Protein AF-G5C4V1-F1 (afdb_monomer)

Radius of gyration: 17.63 Å; Cα contacts (8 Å, |Δi|>4): 207; chains: 1; bounding box: 44×26×50 Å

Secondary structure (DSSP, 8-state):
---PPPPTT-TTSS-------TT-EEEEEEE-SSS-EEE---GGGTT--EEEEEEEE-STTGGG-S-EEETTEE---SBTTBPPP---EEEPTTPPEEE-TTEEEEEEETT---GGGT--

Nearest PDB structures (foldseek):
  5e98-assembly1_A  TM=9.964E-01  e=5.228E-11  Homo sapiens
  5l9z-assembly1_A  TM=9.884E-01  e=4.691E-11  Homo sapiens
  8cqi-assembly1_A  TM=9.959E-01  e=1.815E-10  Homo sapiens
  6zdm-assembly1_AAA  TM=9.942E-01  e=2.379E-10  Homo sapiens
  8e07-assembly1_A  TM=8.457E-01  e=5.825E-11  Homo sapiens

Organism: Heterocephalus glaber (NCBI:txid10181)

Solvent-accessible surface area (backbone atoms only — not comparable to full-atom values): 7441 Å² total; per-residue (Å²): 138,86,83,80,83,89,70,100,79,72,94,79,84,75,73,85,73,79,85,70,50,72,7,37,48,76,44,80,49,75,34,84,43,93,53,69,46,78,47,72,58,60,79,85,49,27,74,33,45,29,35,34,42,37,42,42,56,35,73,90,61,36,92,75,33,95,41,43,15,47,70,85,40,77,68,56,64,76,49,100,87,38,80,55,81,87,71,64,47,79,41,67,51,62,56,62,46,74,43,54,45,66,29,41,32,40,39,35,36,46,78,56,60,37,72,86,51,57,74,129

Mean predicted aligned error: 8.16 Å

pLDDT: mean 86.19, std 20.01, range [24.67, 98.5]

Foldseek 3Di:
DDDDDDDPPPPPPDDDDPPFDQQKDKDKDFAQAQAKDWAQDDDLLQFFKKWKFKKFADDDVGPVHPWIATPPHTFDAPDPPGGDDRHTDIDGHNGIDIGGHGIIIMIIGGPSNHVVRHDD

Sequence (120 aa):
MLKLPISDRDEWLWGQSHNYVRGSITLFIINLHRSRKKIKLAGTLRNKLVHQYLLQPYGQEGLKSKSVQLNGQPLVMVDDGTLPELKPRPLRAGRTLVIPPVTMGFYVVKNVNALACRYR

Structure (mmCIF, N/CA/C/O backbone):
data_AF-G5C4V1-F1
#
_entry.id   AF-G5C4V1-F1
#
loop_
_atom_site.group_PDB
_atom_site.id
_atom_site.type_symbol
_atom_site.label_atom_id
_atom_site.label_alt_id
_atom_site.label_comp_id
_atom_site.label_asym_id
_atom_site.label_entity_id
_atom_site.label_seq_id
_atom_site.pdbx_PDB_ins_code
_atom_site.Cartn_x
_atom_site.Cartn_y
_atom_site.Cartn_z
_atom_site.occupancy
_atom_site.B_iso_or_equiv
_atom_site.auth_seq_id
_atom_site.auth_comp_id
_atom_site.auth_asym_id
_atom_site.auth_atom_id
_atom_site.pdbx_PDB_model_num
ATOM 1 N N . MET A 1 1 ? -11.962 7.227 -37.871 1.00 34.53 1 MET A N 1
ATOM 2 C CA . MET A 1 1 ? -12.659 6.950 -36.597 1.00 34.53 1 MET A CA 1
ATOM 3 C C . MET A 1 1 ? -13.211 5.532 -36.682 1.00 34.53 1 MET A C 1
ATOM 5 O O . MET A 1 1 ? -14.337 5.350 -37.120 1.00 34.53 1 MET A O 1
ATOM 9 N N . LEU A 1 2 ? -12.380 4.518 -36.414 1.00 24.67 2 LEU A N 1
ATOM 10 C CA . LEU A 1 2 ? -12.823 3.123 -36.479 1.00 24.67 2 LEU A CA 1
ATOM 11 C C . LEU A 1 2 ? -13.362 2.701 -35.115 1.00 24.67 2 LEU A C 1
ATOM 13 O O . LEU A 1 2 ? -12.665 2.769 -34.107 1.00 24.67 2 LEU A O 1
ATOM 17 N N . LYS A 1 3 ? -14.624 2.283 -35.119 1.00 35.38 3 LYS A N 1
ATOM 18 C CA . LYS A 1 3 ? -15.324 1.650 -34.008 1.00 35.38 3 LYS A CA 1
ATOM 19 C C . LYS A 1 3 ? -15.107 0.145 -34.183 1.00 35.38 3 LYS A C 1
ATOM 21 O O . LYS A 1 3 ? -15.591 -0.412 -35.164 1.00 35.38 3 LYS A O 1
ATOM 26 N N . LEU A 1 4 ? -14.324 -0.483 -33.308 1.00 30.73 4 LEU A N 1
ATOM 27 C CA . LEU A 1 4 ? -14.136 -1.937 -33.328 1.00 30.73 4 LEU A CA 1
ATOM 28 C C . LEU A 1 4 ? -15.274 -2.619 -32.544 1.00 30.73 4 LEU A C 1
ATOM 30 O O . LEU A 1 4 ? -15.670 -2.097 -31.497 1.00 30.73 4 LEU A O 1
ATOM 34 N N . PRO A 1 5 ? -15.833 -3.735 -33.048 1.00 36.03 5 PRO A N 1
ATOM 35 C CA . PRO A 1 5 ? -16.936 -4.443 -32.413 1.00 36.03 5 PRO A CA 1
ATOM 36 C C . PRO A 1 5 ? -16.426 -5.286 -31.240 1.00 36.03 5 PRO A C 1
ATOM 38 O O . PRO A 1 5 ? -15.373 -5.913 -31.318 1.00 36.03 5 PRO A O 1
ATOM 41 N N . ILE A 1 6 ? -17.191 -5.301 -30.151 1.00 43.47 6 ILE A N 1
ATOM 42 C CA . ILE A 1 6 ? -16.937 -6.143 -28.980 1.00 43.47 6 ILE A CA 1
ATOM 43 C C . ILE A 1 6 ? -17.460 -7.548 -29.311 1.00 43.47 6 ILE A C 1
ATOM 45 O O . ILE A 1 6 ? -18.650 -7.714 -29.571 1.00 43.47 6 ILE A O 1
ATOM 49 N N . SER A 1 7 ? -16.563 -8.534 -29.350 1.00 36.28 7 SER A N 1
ATOM 50 C CA . SER A 1 7 ? -16.880 -9.961 -29.464 1.00 36.28 7 SER A CA 1
ATOM 51 C C . SER A 1 7 ? -16.691 -10.606 -28.089 1.00 36.28 7 SER A C 1
ATOM 53 O O . SER A 1 7 ? -15.576 -10.633 -27.575 1.00 36.28 7 SER A O 1
ATOM 55 N N . ASP A 1 8 ? -17.776 -11.120 -27.507 1.00 48.72 8 ASP A N 1
ATOM 56 C CA . ASP A 1 8 ? -17.882 -11.723 -26.161 1.00 48.72 8 ASP A CA 1
ATOM 57 C C . ASP A 1 8 ? -17.141 -13.076 -25.999 1.00 48.72 8 ASP A C 1
ATOM 59 O O . ASP A 1 8 ? -17.679 -14.030 -25.438 1.00 48.72 8 ASP A O 1
ATOM 63 N N . ARG A 1 9 ? -15.913 -13.227 -26.515 1.00 42.06 9 ARG A N 1
ATOM 64 C CA . ARG A 1 9 ? -15.174 -14.508 -26.447 1.00 42.06 9 ARG A CA 1
ATOM 65 C C . ARG A 1 9 ? -13.690 -14.439 -26.069 1.00 42.06 9 ARG A C 1
ATOM 67 O O . ARG A 1 9 ? -13.016 -15.453 -26.191 1.00 42.06 9 ARG A O 1
ATOM 74 N N . ASP A 1 10 ? -13.220 -13.326 -25.502 1.00 41.06 10 ASP A N 1
ATOM 75 C CA . ASP A 1 10 ? -11.825 -13.163 -25.041 1.00 41.06 10 ASP A CA 1
ATOM 76 C C . ASP A 1 10 ? -11.708 -12.826 -23.539 1.00 41.06 10 ASP A C 1
ATOM 78 O O . ASP A 1 10 ? -10.901 -11.999 -23.114 1.00 41.06 10 ASP A O 1
ATOM 82 N N . GLU A 1 11 ? -12.502 -13.485 -22.693 1.00 43.53 11 GLU A N 1
ATOM 83 C CA . GLU A 1 11 ? -12.492 -13.287 -21.233 1.00 43.53 11 GLU A CA 1
ATOM 84 C C . GLU A 1 11 ? -11.348 -14.033 -20.500 1.00 43.53 11 GLU A C 1
ATOM 86 O O . GLU A 1 11 ? -11.472 -14.340 -19.317 1.00 43.53 11 GLU A O 1
ATOM 91 N N . TRP A 1 12 ? -10.222 -14.345 -21.165 1.00 41.53 12 TRP A N 1
ATOM 92 C CA . TRP A 1 12 ? -9.196 -15.234 -20.585 1.00 41.53 12 TRP A CA 1
ATOM 93 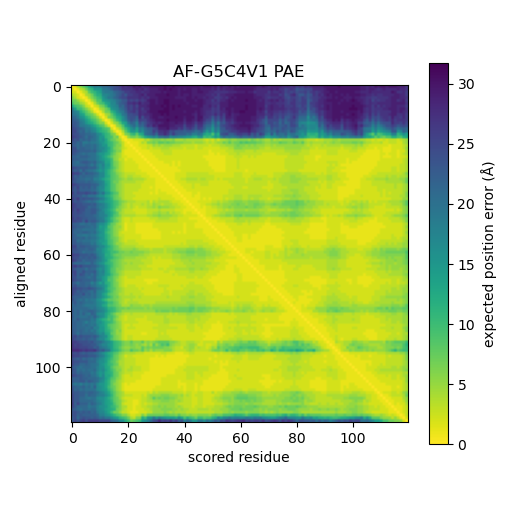C C . TRP A 1 12 ? -7.748 -14.743 -20.485 1.00 41.53 12 TRP A C 1
ATOM 95 O O . TRP A 1 12 ? -6.948 -15.528 -19.993 1.00 41.53 12 TRP A O 1
ATOM 105 N N . LEU A 1 13 ? -7.359 -13.503 -20.828 1.00 35.19 13 LEU A N 1
ATOM 106 C CA . LEU A 1 13 ? -5.943 -13.082 -20.651 1.00 35.19 13 LEU A CA 1
ATOM 107 C C . LEU A 1 13 ? -5.679 -11.609 -20.270 1.00 35.19 13 LEU A C 1
ATOM 109 O O . LEU A 1 13 ? -4.548 -11.145 -20.391 1.00 35.19 13 LEU A O 1
ATOM 113 N N . TRP A 1 14 ? -6.652 -10.877 -19.721 1.00 38.53 14 TRP A N 1
ATOM 114 C CA . TRP A 1 14 ? -6.379 -9.575 -19.090 1.00 38.53 14 TRP A CA 1
ATOM 115 C C . TRP A 1 14 ? -6.642 -9.674 -17.588 1.00 38.53 14 TRP A C 1
ATOM 117 O O . TRP A 1 14 ? -7.724 -10.078 -17.173 1.00 38.53 14 TRP A O 1
ATOM 127 N N . GLY A 1 15 ? -5.595 -9.391 -16.804 1.00 42.34 15 GLY A N 1
ATOM 128 C CA . GLY A 1 15 ? -5.419 -9.748 -15.393 1.00 42.34 15 GLY A CA 1
ATOM 129 C C . GLY A 1 15 ? -6.675 -9.666 -14.533 1.00 42.34 15 GLY A C 1
ATOM 130 O O . GLY A 1 15 ? -7.459 -8.730 -14.667 1.00 42.34 15 GLY A O 1
ATOM 131 N N . GLN A 1 16 ? -6.829 -10.646 -13.632 1.00 46.09 16 GLN A N 1
ATOM 132 C CA . GLN A 1 16 ? -7.919 -10.727 -12.661 1.00 46.09 16 GLN A CA 1
ATOM 133 C C . GLN A 1 16 ? -8.197 -9.346 -12.072 1.00 46.09 16 GLN A C 1
ATOM 135 O O . GLN A 1 16 ? -7.498 -8.878 -11.169 1.00 46.09 16 GLN A O 1
ATOM 140 N N . SER A 1 17 ? -9.234 -8.680 -12.579 1.00 51.06 17 SER A N 1
ATOM 141 C CA . SER A 1 17 ? -9.669 -7.424 -12.012 1.00 51.06 17 SER A CA 1
ATOM 142 C C . SER A 1 17 ? -10.058 -7.749 -10.577 1.00 51.06 17 SER A C 1
ATOM 144 O O . SER A 1 17 ? -10.937 -8.569 -10.289 1.00 51.06 17 SER A O 1
ATOM 146 N N . HIS A 1 18 ? -9.327 -7.190 -9.614 1.00 61.75 18 HIS A N 1
ATOM 147 C CA . HIS A 1 18 ? -9.775 -7.273 -8.240 1.00 61.75 18 HIS A CA 1
ATOM 148 C C . HIS A 1 18 ? -11.086 -6.508 -8.191 1.00 61.75 18 HIS A C 1
ATOM 150 O O . HIS A 1 18 ? -11.079 -5.284 -8.148 1.00 61.75 18 HIS A O 1
ATOM 156 N N . ASN A 1 19 ? -12.197 -7.244 -8.247 1.00 72.69 19 ASN A N 1
ATOM 157 C CA . ASN A 1 19 ? -13.540 -6.691 -8.282 1.00 72.69 19 ASN A CA 1
ATOM 158 C C . ASN A 1 19 ? -13.774 -5.884 -7.000 1.00 72.69 19 ASN A C 1
ATOM 160 O O . ASN A 1 19 ? -14.137 -6.411 -5.941 1.00 72.69 19 ASN A O 1
ATOM 164 N N . TYR A 1 20 ? -13.466 -4.593 -7.077 1.00 88.69 20 TYR A N 1
ATOM 165 C CA . TYR A 1 20 ? -13.781 -3.604 -6.070 1.00 88.69 20 TYR A CA 1
ATOM 166 C C . TYR A 1 20 ? -15.176 -3.108 -6.386 1.00 88.69 20 TYR A C 1
ATOM 168 O O . TYR A 1 20 ? -15.395 -2.344 -7.322 1.00 88.69 20 TYR A O 1
ATOM 176 N N . VAL A 1 21 ? -16.137 -3.584 -5.606 1.00 89.19 21 VAL A N 1
ATOM 177 C CA . VAL A 1 21 ? -17.527 -3.168 -5.760 1.00 89.19 21 VAL A CA 1
ATOM 178 C C . VAL A 1 21 ? -17.665 -1.670 -5.490 1.00 89.19 21 VAL A C 1
ATOM 180 O O . VAL A 1 21 ? -16.916 -1.100 -4.681 1.00 89.19 21 VAL A O 1
ATOM 183 N N . ARG A 1 22 ? -18.660 -1.045 -6.129 1.00 90.19 22 ARG A N 1
ATOM 184 C CA . ARG A 1 22 ? -19.075 0.333 -5.834 1.00 90.19 22 ARG A CA 1
ATOM 185 C C . ARG A 1 22 ? -19.237 0.527 -4.325 1.00 90.19 22 ARG A C 1
ATOM 187 O O . ARG A 1 22 ? -19.743 -0.344 -3.619 1.00 90.19 22 ARG A O 1
ATOM 194 N N . GLY A 1 23 ? -18.778 1.664 -3.815 1.00 91.50 23 GLY A N 1
ATOM 195 C CA . GLY A 1 23 ? -18.726 1.912 -2.376 1.00 91.50 23 GLY A CA 1
ATOM 196 C C . GLY A 1 23 ? -17.452 1.428 -1.671 1.00 91.50 23 GLY A C 1
ATOM 197 O O . GLY A 1 23 ? -17.364 1.600 -0.456 1.00 91.50 23 GLY A O 1
ATOM 198 N N . SER A 1 24 ? -16.487 0.816 -2.370 1.00 93.69 24 SER A N 1
ATOM 199 C CA . SER A 1 24 ? -15.138 0.571 -1.825 1.00 93.69 24 SER A CA 1
ATOM 200 C C . SER A 1 24 ? -14.351 1.883 -1.721 1.00 93.69 24 SER A C 1
ATOM 202 O O . SER A 1 24 ? -14.586 2.811 -2.491 1.00 93.69 24 SER A O 1
ATOM 204 N N . ILE A 1 25 ? -13.416 1.962 -0.770 1.00 94.38 25 ILE A N 1
ATOM 205 C CA . ILE A 1 25 ? -12.596 3.160 -0.528 1.00 94.38 25 ILE A CA 1
ATOM 206 C C . ILE A 1 25 ? -11.123 2.806 -0.709 1.00 94.38 25 ILE A C 1
ATOM 208 O O . ILE A 1 25 ? -10.673 1.772 -0.217 1.00 94.38 25 ILE A O 1
ATOM 212 N N . THR A 1 26 ? -10.366 3.699 -1.341 1.00 96.12 26 THR A N 1
ATOM 213 C CA . THR A 1 26 ? -8.906 3.606 -1.442 1.00 96.12 26 THR A CA 1
ATOM 214 C C . THR A 1 26 ? -8.263 4.690 -0.592 1.00 96.12 26 THR A C 1
ATOM 216 O O . THR A 1 26 ? -8.553 5.870 -0.761 1.00 96.12 26 THR A O 1
ATOM 219 N N . LEU A 1 27 ? -7.371 4.291 0.310 1.00 96.81 27 LEU A N 1
ATOM 220 C CA . LEU A 1 27 ? -6.535 5.204 1.083 1.00 96.81 27 LEU A CA 1
ATOM 221 C C . LEU A 1 27 ? -5.147 5.258 0.447 1.00 96.81 27 LEU A C 1
ATOM 223 O O . LEU A 1 27 ? -4.530 4.210 0.265 1.00 96.81 27 LEU A O 1
ATOM 227 N N . PHE A 1 28 ? -4.645 6.456 0.158 1.00 98.19 28 PHE A N 1
ATOM 228 C CA . PHE A 1 28 ? -3.241 6.682 -0.182 1.00 98.19 28 PHE A CA 1
ATOM 229 C C . PHE A 1 28 ? -2.524 7.237 1.047 1.00 98.19 28 PHE A C 1
ATOM 231 O O . PHE A 1 28 ? -2.953 8.236 1.623 1.00 98.19 28 PHE A O 1
ATOM 238 N N . ILE A 1 29 ? -1.473 6.552 1.494 1.00 98.25 29 ILE A N 1
ATOM 239 C CA . ILE A 1 29 ? -0.787 6.868 2.748 1.00 98.25 29 ILE A CA 1
ATOM 240 C C . ILE A 1 29 ? 0.707 6.992 2.481 1.00 98.25 29 ILE A C 1
ATOM 242 O O . ILE A 1 29 ? 1.308 6.097 1.890 1.00 98.25 29 ILE A O 1
ATOM 246 N N . ILE A 1 30 ? 1.307 8.065 2.997 1.00 98.06 30 ILE A N 1
ATOM 247 C CA . ILE A 1 30 ? 2.753 8.287 3.017 1.00 98.06 30 ILE A CA 1
ATOM 248 C C . ILE A 1 30 ? 3.204 8.349 4.478 1.00 98.06 30 ILE A C 1
ATOM 250 O O . ILE A 1 30 ? 2.657 9.112 5.273 1.00 98.06 30 ILE A O 1
ATOM 254 N N . ASN A 1 31 ? 4.215 7.561 4.841 1.00 98.31 31 ASN A N 1
ATOM 255 C CA . ASN A 1 31 ? 4.899 7.691 6.123 1.00 98.31 31 ASN A CA 1
ATOM 256 C C . ASN A 1 31 ? 6.289 8.281 5.900 1.00 98.31 31 ASN A C 1
ATOM 258 O O . ASN A 1 31 ? 7.196 7.556 5.516 1.00 98.31 31 ASN A O 1
ATOM 262 N N . LEU A 1 32 ? 6.469 9.567 6.199 1.00 97.81 32 LEU A N 1
ATOM 263 C CA . LEU A 1 32 ? 7.770 10.247 6.115 1.00 97.81 32 LEU A CA 1
ATOM 264 C C . LEU A 1 32 ? 8.649 10.042 7.363 1.00 97.81 32 LEU A C 1
ATOM 266 O O . LEU A 1 32 ? 9.794 10.483 7.406 1.00 97.81 32 LEU A O 1
ATOM 270 N N . HIS A 1 33 ? 8.133 9.376 8.398 1.00 98.19 33 HIS A N 1
ATOM 271 C CA . HIS A 1 33 ? 8.867 9.163 9.638 1.00 98.19 33 HIS A CA 1
ATOM 272 C C . HIS A 1 33 ? 9.906 8.043 9.497 1.00 98.19 33 HIS A C 1
ATOM 274 O O . HIS A 1 33 ? 9.690 7.055 8.795 1.00 98.19 33 HIS A O 1
ATOM 280 N N . ARG A 1 34 ? 10.986 8.122 10.284 1.00 96.75 34 ARG A N 1
ATOM 281 C CA . ARG A 1 34 ? 12.017 7.067 10.391 1.00 96.75 34 ARG A CA 1
ATOM 282 C C . ARG A 1 34 ? 11.578 5.840 11.202 1.00 96.75 34 ARG A C 1
ATOM 284 O O . ARG A 1 34 ? 12.355 4.917 11.406 1.00 96.75 34 ARG A O 1
ATOM 291 N N . SER A 1 35 ? 10.326 5.800 11.655 1.00 98.06 35 SER A N 1
ATOM 292 C CA . SER A 1 35 ? 9.766 4.674 12.408 1.00 98.06 35 SER A CA 1
ATOM 293 C C . SER A 1 35 ? 8.430 4.231 11.824 1.00 98.06 35 SER A C 1
ATOM 295 O O . SER A 1 35 ? 7.766 4.979 11.102 1.00 98.06 35 SER A O 1
ATOM 297 N N . ARG A 1 36 ? 8.045 2.988 12.127 1.00 98.06 36 ARG A N 1
ATOM 298 C CA . ARG A 1 36 ? 6.774 2.411 11.679 1.00 98.06 36 ARG A CA 1
ATOM 299 C C . ARG A 1 36 ? 5.609 3.171 12.313 1.00 98.06 36 ARG A C 1
ATOM 301 O O . ARG A 1 36 ? 5.634 3.444 13.513 1.00 98.06 36 ARG A O 1
ATOM 308 N N . LYS A 1 37 ? 4.564 3.448 11.534 1.00 98.06 37 LYS A N 1
ATOM 309 C CA . LYS A 1 37 ? 3.308 4.023 12.036 1.00 98.06 37 LYS A CA 1
ATOM 310 C C . LYS A 1 37 ? 2.196 2.985 11.996 1.00 98.06 37 LYS A C 1
ATOM 312 O O . LYS A 1 37 ? 2.155 2.124 11.120 1.00 98.06 37 LYS A O 1
ATOM 317 N N . LYS A 1 38 ? 1.325 3.039 13.001 1.00 97.25 38 LYS A N 1
ATOM 318 C CA . LYS A 1 38 ? 0.212 2.110 13.197 1.00 97.25 38 LYS A CA 1
ATOM 319 C C . LYS A 1 38 ? -1.090 2.878 13.023 1.00 97.25 38 LYS A C 1
ATOM 321 O O . LYS A 1 38 ? -1.334 3.814 13.775 1.00 97.25 38 LYS A O 1
ATOM 326 N N . ILE A 1 39 ? -1.912 2.473 12.062 1.00 95.94 39 ILE A N 1
ATOM 327 C CA . ILE A 1 39 ? -3.206 3.099 11.780 1.00 95.94 39 ILE A CA 1
ATOM 328 C C . ILE A 1 39 ? -4.298 2.069 12.043 1.00 95.94 39 ILE A C 1
ATOM 330 O O . ILE A 1 39 ? -4.323 0.995 11.439 1.00 95.94 39 ILE A O 1
ATOM 334 N N . LYS A 1 40 ? -5.196 2.379 12.977 1.00 94.94 40 LYS A N 1
ATOM 335 C CA . LYS A 1 40 ? -6.390 1.572 13.233 1.00 94.94 40 LYS A CA 1
ATOM 336 C C . LYS A 1 40 ? -7.532 2.124 12.392 1.00 94.94 40 LYS A C 1
ATOM 338 O O . LYS A 1 40 ? -7.850 3.304 12.494 1.00 94.94 40 LYS A O 1
ATOM 343 N N . LEU A 1 41 ? -8.150 1.267 11.585 1.00 94.44 41 LEU A N 1
ATOM 344 C CA . LEU A 1 41 ? -9.391 1.616 10.903 1.00 94.44 41 LEU A CA 1
ATOM 345 C C . LEU A 1 41 ? -10.534 1.674 11.925 1.00 94.44 41 LEU A C 1
ATOM 347 O O . LEU A 1 41 ? -10.634 0.809 12.799 1.00 94.44 41 LEU A O 1
ATOM 351 N N . ALA A 1 42 ? -11.374 2.701 11.818 1.00 92.38 42 ALA A N 1
ATOM 352 C CA . ALA A 1 42 ? -12.448 2.990 12.764 1.00 92.38 42 ALA A CA 1
ATOM 353 C C . ALA A 1 42 ? -13.834 2.885 12.111 1.00 92.38 42 ALA A C 1
ATOM 355 O O . ALA A 1 42 ? -13.962 2.786 10.888 1.00 92.38 42 ALA A O 1
ATOM 356 N N . GLY A 1 43 ? -14.876 2.888 12.948 1.00 91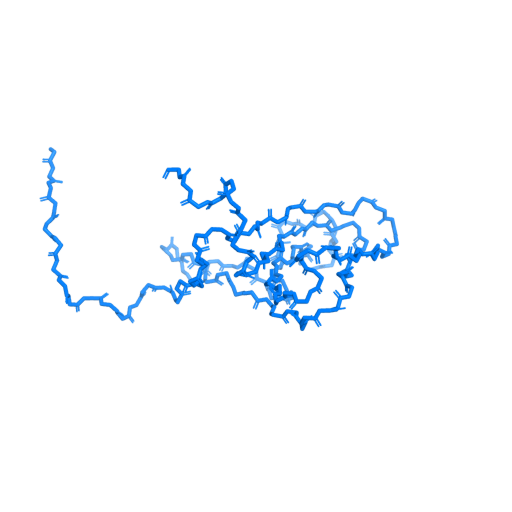.75 43 GLY A N 1
ATOM 357 C CA . GLY A 1 43 ? -16.270 2.839 12.509 1.00 91.75 43 GLY A CA 1
ATOM 358 C C . GLY A 1 43 ? -16.558 1.650 11.590 1.00 91.75 43 GLY A C 1
ATOM 359 O O . GLY A 1 43 ? -16.130 0.522 11.848 1.00 91.75 43 GLY A O 1
ATOM 360 N N . THR A 1 44 ? -17.242 1.922 10.481 1.00 90.06 44 THR A N 1
ATOM 361 C CA . THR A 1 44 ? -17.649 0.923 9.479 1.00 90.06 44 THR A CA 1
ATOM 362 C C . THR A 1 44 ? -16.475 0.255 8.750 1.00 90.06 44 THR A C 1
ATOM 364 O O . THR A 1 44 ? -16.663 -0.788 8.121 1.00 90.06 44 THR A O 1
ATOM 367 N N . LEU A 1 45 ? -15.256 0.804 8.860 1.00 92.38 45 LEU A N 1
ATOM 368 C CA . LEU A 1 45 ? -14.043 0.268 8.233 1.00 92.38 45 LEU A CA 1
ATOM 369 C C . LEU A 1 45 ? -13.334 -0.790 9.091 1.00 92.38 45 LEU A C 1
ATOM 371 O O . LEU A 1 45 ? -12.562 -1.585 8.558 1.00 92.38 45 LEU A O 1
ATOM 375 N N . ARG A 1 46 ? -13.573 -0.812 10.412 1.00 91.88 46 ARG A N 1
ATOM 376 C CA . ARG A 1 46 ? -12.768 -1.572 11.392 1.00 91.88 46 ARG A CA 1
ATOM 377 C C . ARG A 1 46 ? -12.618 -3.057 11.047 1.00 91.88 46 ARG A C 1
ATOM 379 O O . ARG A 1 46 ? -11.524 -3.602 11.146 1.00 91.88 46 ARG A O 1
ATOM 386 N N . ASN A 1 47 ? -13.703 -3.703 10.625 1.00 91.25 47 ASN A N 1
ATOM 387 C CA . ASN A 1 47 ? -13.757 -5.150 10.382 1.00 91.25 47 ASN A CA 1
ATOM 388 C C . ASN A 1 47 ? -13.779 -5.497 8.887 1.00 91.25 47 ASN A C 1
ATOM 390 O O . ASN A 1 47 ? -14.279 -6.549 8.496 1.00 91.25 47 ASN A O 1
ATOM 394 N N . LYS A 1 48 ? -13.270 -4.606 8.034 1.00 91.75 48 LYS A N 1
ATOM 395 C CA . LYS A 1 48 ? -13.222 -4.834 6.590 1.00 91.75 48 LYS A CA 1
ATOM 396 C C . LYS A 1 48 ? -11.882 -5.428 6.178 1.00 91.75 48 LYS A C 1
ATOM 398 O O . LYS A 1 48 ? -10.844 -5.143 6.773 1.00 91.75 48 LYS A O 1
ATOM 403 N N . LEU A 1 49 ? -11.923 -6.268 5.149 1.00 93.12 49 LEU A N 1
ATOM 404 C CA . LEU A 1 49 ? -10.729 -6.767 4.482 1.00 93.12 49 LEU A CA 1
ATOM 405 C C . LEU A 1 49 ? -10.083 -5.620 3.701 1.00 93.12 49 LEU A C 1
ATOM 407 O O . LEU A 1 49 ? -10.769 -4.855 3.016 1.00 93.12 49 LEU A O 1
ATOM 411 N N . VAL A 1 50 ? -8.761 -5.521 3.810 1.00 95.69 50 VAL A N 1
ATOM 412 C CA . VAL A 1 50 ? -7.975 -4.478 3.148 1.00 95.69 50 VAL A CA 1
ATOM 413 C C . VAL A 1 50 ? -7.002 -5.117 2.171 1.00 95.69 50 VAL A C 1
ATOM 415 O O . VAL A 1 50 ? -6.257 -6.018 2.541 1.00 95.69 50 VAL A O 1
ATOM 418 N N . HIS A 1 51 ? -6.982 -4.652 0.929 1.00 96.88 51 HIS A N 1
ATOM 419 C CA . HIS A 1 51 ? -5.920 -4.971 -0.019 1.00 96.88 51 HIS A CA 1
ATOM 420 C C . HIS A 1 51 ? -4.817 -3.925 0.087 1.00 96.88 51 HIS A C 1
ATOM 422 O O . HIS A 1 51 ? -5.066 -2.738 -0.110 1.00 96.88 51 HIS A O 1
ATOM 428 N N . GLN A 1 52 ? -3.603 -4.365 0.400 1.00 97.75 52 GLN A N 1
ATOM 429 C CA . GLN A 1 52 ? -2.429 -3.508 0.467 1.00 97.75 52 GLN A CA 1
ATOM 430 C C . GLN A 1 52 ? -1.672 -3.508 -0.864 1.00 97.75 52 GLN A C 1
ATOM 432 O O . GLN A 1 52 ? -1.436 -4.564 -1.449 1.00 97.75 52 GLN A O 1
ATOM 437 N N . TYR A 1 53 ? -1.205 -2.325 -1.252 1.00 98.31 53 TYR A N 1
ATOM 438 C CA . TYR A 1 53 ? -0.275 -2.057 -2.343 1.00 98.31 53 TYR A CA 1
ATOM 439 C C . TYR A 1 53 ? 0.840 -1.153 -1.814 1.00 98.31 53 TYR A C 1
ATOM 441 O O . TYR A 1 53 ? 0.799 0.068 -1.960 1.00 98.31 53 TYR A O 1
ATOM 449 N N . LEU A 1 54 ? 1.792 -1.744 -1.093 1.00 98.50 54 LEU A N 1
ATOM 450 C CA . LEU A 1 54 ? 2.891 -1.004 -0.479 1.00 98.50 54 LEU A CA 1
ATOM 451 C C . LEU A 1 54 ? 4.042 -0.868 -1.471 1.00 98.50 54 LEU A C 1
ATOM 453 O O . LEU A 1 54 ? 4.565 -1.883 -1.926 1.00 98.50 54 LEU A O 1
ATOM 457 N N . LEU A 1 55 ? 4.456 0.367 -1.735 1.00 98.44 55 LEU A N 1
ATOM 458 C CA . LEU A 1 55 ? 5.604 0.680 -2.572 1.00 98.44 55 LEU A CA 1
ATOM 459 C C . LEU A 1 55 ? 6.826 0.925 -1.694 1.00 98.44 55 LEU A C 1
ATOM 461 O O . LEU A 1 55 ? 6.785 1.686 -0.721 1.00 98.44 55 LEU A O 1
ATOM 465 N N . GLN A 1 56 ? 7.918 0.256 -2.037 1.00 97.81 56 GLN A N 1
ATOM 466 C CA . GLN A 1 56 ? 9.206 0.423 -1.376 1.00 97.81 56 GLN A CA 1
ATOM 467 C C . GLN A 1 56 ? 10.304 0.465 -2.433 1.00 97.81 56 GLN A C 1
ATOM 469 O O . GLN A 1 56 ? 10.142 -0.154 -3.483 1.00 97.81 56 GLN A O 1
ATOM 474 N N . PRO A 1 57 ? 11.426 1.144 -2.174 1.00 97.81 57 PRO A N 1
ATOM 475 C CA . PRO A 1 57 ? 12.567 1.042 -3.064 1.00 97.81 57 PRO A CA 1
ATOM 476 C C . PRO A 1 57 ? 13.055 -0.405 -3.161 1.00 97.81 57 PRO A C 1
ATOM 478 O O . PRO A 1 57 ? 12.993 -1.151 -2.179 1.00 97.81 57 PRO A O 1
ATOM 481 N N . TYR A 1 58 ? 13.537 -0.787 -4.338 1.00 97.50 58 TYR A N 1
ATOM 482 C CA . TYR A 1 58 ? 14.150 -2.088 -4.584 1.00 97.50 58 TYR A CA 1
ATOM 483 C C . TYR A 1 58 ? 15.668 -1.945 -4.749 1.00 97.50 58 TYR A C 1
ATOM 485 O O . TYR A 1 58 ? 16.132 -1.013 -5.401 1.00 97.50 58 TYR A O 1
ATOM 493 N N . GLY A 1 59 ? 16.448 -2.863 -4.176 1.00 95.44 59 GLY A N 1
ATOM 494 C CA . GLY A 1 59 ? 17.915 -2.834 -4.231 1.00 95.44 59 GLY A CA 1
ATOM 495 C C . GLY A 1 59 ? 18.587 -2.100 -3.062 1.00 95.44 59 GLY A C 1
ATOM 496 O O . GLY A 1 59 ? 17.942 -1.676 -2.103 1.00 95.44 59 GLY A O 1
ATOM 497 N N . GLN A 1 60 ? 19.917 -1.986 -3.128 1.00 96.19 60 GLN A N 1
ATOM 498 C CA . GLN A 1 60 ? 20.753 -1.506 -2.015 1.00 96.19 60 GLN A CA 1
ATOM 499 C C . GLN A 1 60 ? 20.814 0.026 -1.895 1.00 96.19 60 GLN A C 1
ATOM 501 O O . GLN A 1 60 ? 21.158 0.546 -0.837 1.00 96.19 60 GLN A O 1
ATOM 506 N N . GLU A 1 61 ? 20.427 0.760 -2.942 1.00 97.00 61 GLU A N 1
ATOM 507 C CA . GLU A 1 61 ? 20.448 2.233 -2.968 1.00 97.00 61 GLU A CA 1
ATOM 508 C C . GLU A 1 61 ? 19.360 2.883 -2.091 1.00 97.00 61 GLU A C 1
ATOM 510 O O . GLU A 1 61 ? 19.318 4.108 -1.926 1.00 97.00 61 GLU A O 1
ATOM 515 N N . GLY A 1 62 ? 18.461 2.076 -1.518 1.00 94.88 62 GLY A N 1
ATOM 516 C CA . GLY A 1 62 ? 17.369 2.560 -0.682 1.00 94.88 62 GLY A CA 1
ATOM 517 C C . GLY A 1 62 ? 16.535 3.601 -1.427 1.00 94.88 62 GLY A C 1
ATOM 518 O O . GLY A 1 62 ? 16.205 3.419 -2.591 1.00 94.88 62 GLY A O 1
ATOM 519 N N . LEU A 1 63 ? 16.216 4.720 -0.775 1.00 95.94 63 LEU A N 1
ATOM 520 C CA . LEU A 1 63 ? 15.364 5.779 -1.342 1.00 95.94 63 LEU A CA 1
ATOM 521 C C . LEU A 1 63 ? 15.898 6.419 -2.632 1.00 95.94 63 LEU A C 1
ATOM 523 O O . LEU A 1 63 ? 15.131 7.087 -3.315 1.00 95.94 63 LEU A O 1
ATOM 527 N N . LYS A 1 64 ? 17.187 6.251 -2.949 1.00 97.25 64 LYS A N 1
ATOM 528 C CA . LYS A 1 64 ? 17.782 6.757 -4.193 1.00 97.25 64 LYS A CA 1
ATOM 529 C C . LYS A 1 64 ? 17.620 5.789 -5.369 1.00 97.25 64 LYS A C 1
ATOM 531 O O . LYS A 1 64 ? 17.926 6.168 -6.494 1.00 97.25 64 LYS A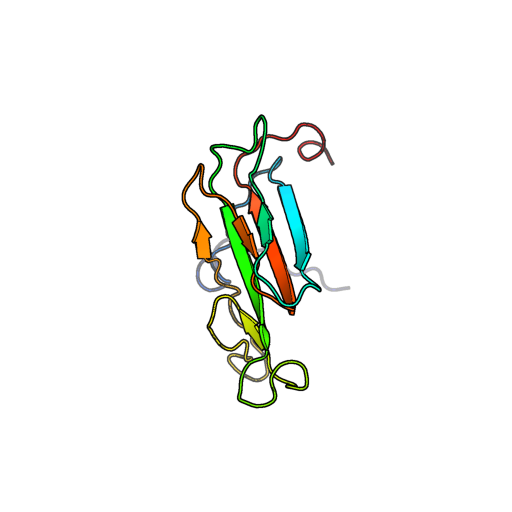 O 1
ATOM 536 N N . SER A 1 65 ? 17.134 4.571 -5.115 1.00 97.81 65 SER A N 1
ATOM 537 C CA . SER A 1 65 ? 16.943 3.558 -6.147 1.00 97.81 65 SER A CA 1
ATOM 538 C C . SER A 1 65 ? 15.993 4.034 -7.241 1.00 97.81 65 SER A C 1
ATOM 540 O O . SER A 1 65 ? 14.949 4.631 -6.974 1.00 97.81 65 SER A O 1
ATOM 542 N N . LYS A 1 66 ? 16.335 3.690 -8.483 1.00 97.50 66 LYS A N 1
ATOM 543 C CA . LYS A 1 66 ? 15.476 3.871 -9.662 1.00 97.50 66 LYS A CA 1
ATOM 544 C C . LYS A 1 66 ? 14.445 2.749 -9.826 1.00 97.50 66 LYS A C 1
ATOM 546 O O . LYS A 1 66 ? 13.609 2.821 -10.718 1.00 97.50 66 LYS A O 1
ATOM 551 N N . SER A 1 67 ? 14.518 1.710 -8.993 1.00 97.88 67 SER A N 1
ATOM 552 C CA . SER A 1 67 ? 13.628 0.549 -9.023 1.00 97.88 67 SER A CA 1
ATOM 553 C C . SER A 1 67 ? 12.727 0.510 -7.792 1.00 97.88 67 SER A C 1
ATOM 555 O O . SER A 1 67 ? 13.128 0.880 -6.685 1.00 97.88 67 SER A O 1
ATOM 557 N N . VAL A 1 68 ? 11.509 0.003 -7.967 1.00 98.06 68 VAL A N 1
ATOM 558 C CA . VAL A 1 68 ? 10.497 -0.099 -6.911 1.00 98.06 68 VAL A CA 1
ATOM 559 C C . VAL A 1 68 ? 9.999 -1.536 -6.797 1.00 98.06 68 VAL A C 1
ATOM 561 O O . VAL A 1 68 ? 9.943 -2.275 -7.777 1.00 98.06 68 VAL A O 1
ATOM 564 N N . GLN A 1 69 ? 9.616 -1.934 -5.590 1.00 98.00 69 GLN A N 1
ATOM 565 C CA . GLN A 1 69 ? 8.903 -3.174 -5.324 1.00 98.00 69 GLN A CA 1
ATOM 566 C C . GLN A 1 69 ? 7.493 -2.884 -4.806 1.00 98.00 69 GLN A C 1
ATOM 568 O O . GLN A 1 69 ? 7.285 -1.988 -3.983 1.00 98.00 69 GLN A O 1
ATOM 573 N N . LEU A 1 70 ? 6.534 -3.693 -5.248 1.00 98.50 70 LEU A N 1
ATOM 574 C CA . LEU A 1 70 ? 5.167 -3.744 -4.757 1.00 98.50 70 LEU A CA 1
ATOM 575 C C . LEU A 1 70 ? 5.014 -4.931 -3.813 1.00 98.50 70 LEU A C 1
ATOM 577 O O . LEU A 1 70 ? 5.200 -6.080 -4.200 1.00 98.50 70 LEU A O 1
ATOM 581 N N . ASN A 1 71 ? 4.656 -4.664 -2.558 1.00 97.69 71 ASN A N 1
ATOM 582 C CA . ASN A 1 71 ? 4.439 -5.701 -1.545 1.00 97.69 71 ASN A CA 1
ATOM 583 C C . ASN A 1 71 ? 5.626 -6.676 -1.375 1.00 97.69 71 ASN A C 1
ATOM 585 O O . ASN A 1 71 ? 5.434 -7.812 -0.945 1.00 97.69 71 ASN A O 1
ATOM 589 N N . GLY A 1 72 ? 6.847 -6.216 -1.664 1.00 96.75 72 GLY A N 1
ATOM 590 C CA . GLY A 1 72 ? 8.070 -7.018 -1.593 1.00 96.75 72 GLY A CA 1
ATOM 591 C C . GLY A 1 72 ? 8.480 -7.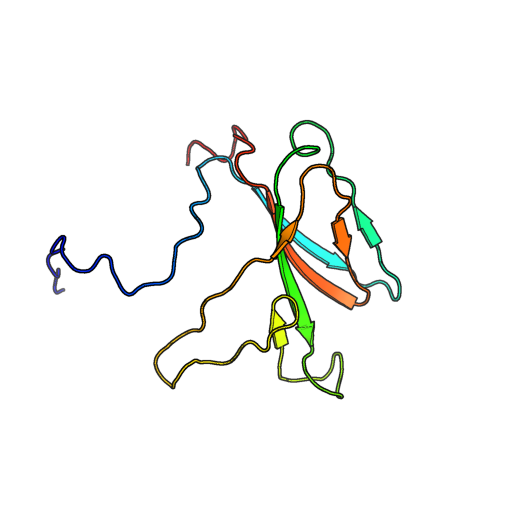696 -2.902 1.00 96.75 72 GLY A C 1
ATOM 592 O O . GLY A 1 72 ? 9.502 -8.368 -2.909 1.00 96.75 72 GLY A O 1
ATOM 593 N N . GLN A 1 73 ? 7.719 -7.527 -3.986 1.00 97.31 73 GLN A N 1
ATOM 594 C CA . GLN A 1 73 ? 8.050 -8.053 -5.313 1.00 97.31 73 GLN A CA 1
ATOM 595 C C . GLN A 1 73 ? 8.471 -6.914 -6.250 1.00 97.31 73 GLN A C 1
ATOM 597 O O . GLN A 1 73 ? 7.752 -5.914 -6.302 1.00 97.31 73 GLN A O 1
ATOM 602 N N . PRO A 1 74 ? 9.601 -7.012 -6.972 1.00 97.50 74 PRO A N 1
ATOM 603 C CA . PRO A 1 74 ? 10.013 -5.996 -7.940 1.00 97.50 74 PRO A CA 1
ATOM 604 C C . PRO A 1 74 ? 8.913 -5.724 -8.966 1.00 97.50 74 PRO A C 1
ATOM 606 O O . PRO A 1 74 ? 8.309 -6.657 -9.492 1.00 97.50 74 PRO A O 1
ATOM 609 N N . LEU A 1 75 ? 8.653 -4.449 -9.250 1.00 96.88 75 LEU A N 1
ATOM 610 C CA . LEU A 1 75 ? 7.793 -4.065 -10.363 1.00 96.88 75 LEU A CA 1
ATOM 611 C C . LEU A 1 75 ? 8.657 -3.856 -11.598 1.00 96.88 75 LEU A C 1
ATOM 613 O O . LEU A 1 75 ? 9.391 -2.875 -11.695 1.00 96.88 75 LEU A O 1
ATOM 617 N N . VAL A 1 76 ? 8.542 -4.789 -12.532 1.00 96.56 76 VAL A N 1
ATOM 618 C CA . VAL A 1 76 ? 9.204 -4.765 -13.834 1.00 96.56 76 VAL A CA 1
ATOM 619 C C . VAL A 1 76 ? 8.171 -5.084 -14.904 1.00 96.56 76 VAL A C 1
ATOM 621 O O . VAL A 1 76 ? 7.204 -5.795 -14.632 1.00 96.56 76 VAL A O 1
ATOM 624 N N . MET A 1 77 ? 8.357 -4.540 -16.102 1.00 96.19 77 MET A N 1
ATOM 625 C CA . MET A 1 77 ? 7.585 -4.964 -17.269 1.00 96.19 77 MET A CA 1
ATOM 626 C C . MET A 1 77 ? 7.768 -6.469 -17.493 1.00 96.19 77 MET A C 1
ATOM 628 O O . MET A 1 77 ? 8.840 -7.005 -17.207 1.00 96.19 77 MET A O 1
ATOM 632 N N . VAL A 1 78 ? 6.724 -7.147 -17.974 1.00 95.69 78 VAL A N 1
ATOM 633 C CA . VAL A 1 78 ? 6.839 -8.565 -18.362 1.00 95.69 78 VAL A CA 1
ATOM 634 C C . VAL A 1 78 ? 7.676 -8.677 -19.640 1.00 95.69 78 VAL A C 1
ATOM 636 O O . VAL A 1 78 ? 8.549 -9.534 -19.738 1.00 95.69 78 VAL A O 1
ATOM 639 N N . ASP A 1 79 ? 7.434 -7.755 -20.569 1.00 95.25 79 ASP A N 1
ATOM 640 C CA . ASP A 1 79 ? 8.129 -7.538 -21.838 1.00 95.25 79 ASP A CA 1
ATOM 641 C C . ASP A 1 79 ? 7.897 -6.079 -22.290 1.00 95.25 79 ASP A C 1
ATOM 643 O O . ASP A 1 79 ? 7.232 -5.314 -21.592 1.00 95.25 79 ASP A O 1
ATOM 647 N N . ASP A 1 80 ? 8.403 -5.676 -23.455 1.00 95.94 80 ASP A N 1
ATOM 648 C CA . ASP A 1 80 ? 8.322 -4.288 -23.940 1.00 95.94 80 ASP A CA 1
ATOM 649 C C . ASP A 1 80 ? 6.888 -3.767 -24.192 1.00 95.94 80 ASP A C 1
ATOM 651 O O . ASP A 1 80 ? 6.684 -2.556 -24.298 1.00 95.94 80 ASP A O 1
ATOM 655 N N . GLY A 1 81 ? 5.887 -4.649 -24.280 1.00 95.50 81 GLY A N 1
ATOM 656 C CA . GLY A 1 81 ? 4.485 -4.303 -24.531 1.00 95.50 81 GLY A CA 1
ATOM 657 C C . GLY 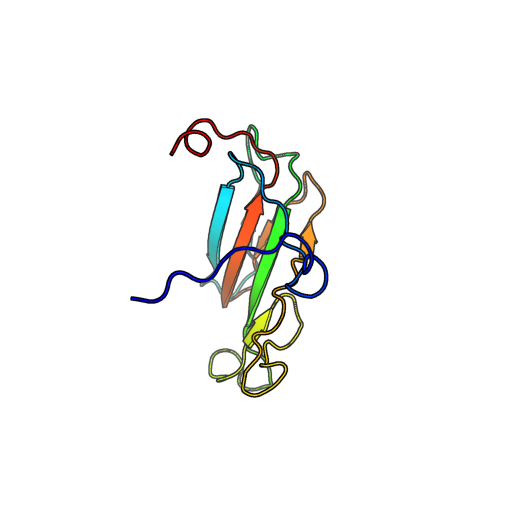A 1 81 ? 3.545 -4.541 -23.346 1.00 95.50 81 GLY A C 1
ATOM 658 O O . GLY A 1 81 ? 2.403 -4.078 -23.377 1.00 95.50 81 GLY A O 1
ATOM 659 N N . THR A 1 82 ? 4.003 -5.230 -22.297 1.00 94.44 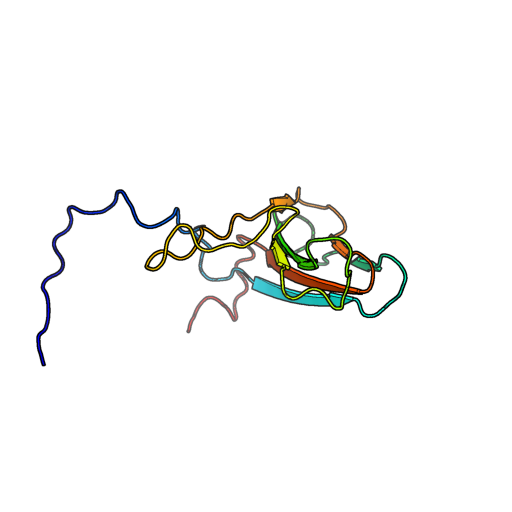82 THR A N 1
ATOM 660 C CA . THR A 1 82 ? 3.114 -5.796 -21.273 1.00 94.44 82 THR A CA 1
ATOM 661 C C . THR A 1 82 ? 3.414 -5.274 -19.868 1.00 94.44 82 THR A C 1
ATOM 663 O O . THR A 1 82 ? 4.432 -5.596 -19.246 1.00 94.44 82 THR A O 1
ATOM 666 N N . LEU A 1 83 ? 2.469 -4.498 -19.325 1.00 95.12 83 LEU A N 1
ATOM 667 C CA . LEU A 1 83 ? 2.486 -4.071 -17.924 1.00 95.12 83 LEU A CA 1
ATOM 668 C C . LEU A 1 83 ? 2.354 -5.284 -16.985 1.00 95.12 83 LEU A C 1
ATOM 670 O O . LEU A 1 83 ? 1.555 -6.183 -17.259 1.00 95.12 83 LEU A O 1
ATOM 674 N N . PRO A 1 84 ? 3.066 -5.307 -15.844 1.00 94.62 84 PRO A N 1
ATOM 675 C CA . PRO A 1 84 ? 2.900 -6.372 -14.870 1.00 94.62 84 PRO A CA 1
ATOM 676 C C . PRO A 1 84 ? 1.546 -6.276 -14.168 1.00 94.62 84 PRO A C 1
ATOM 678 O O . PRO A 1 84 ? 0.993 -5.195 -13.947 1.00 94.62 84 PRO A O 1
ATOM 681 N N . GLU A 1 85 ? 1.050 -7.420 -13.709 1.00 92.50 85 GLU A N 1
ATOM 682 C CA . GLU A 1 85 ? -0.092 -7.458 -12.804 1.00 92.50 85 GLU A CA 1
ATOM 683 C C . GLU A 1 85 ? 0.280 -6.858 -11.436 1.00 92.50 85 GLU A C 1
ATOM 685 O O . GLU A 1 85 ? 1.236 -7.278 -10.775 1.00 92.50 85 GLU A O 1
ATOM 690 N N . LEU A 1 86 ? -0.517 -5.901 -10.959 1.00 94.62 86 LEU A N 1
ATOM 691 C CA . LEU A 1 86 ? -0.338 -5.310 -9.635 1.00 94.62 86 LEU A CA 1
ATOM 692 C C . LEU A 1 86 ? -1.031 -6.176 -8.579 1.00 94.62 86 LEU A C 1
ATOM 694 O O . LEU A 1 86 ? -2.204 -5.981 -8.270 1.00 94.62 86 LEU A O 1
ATOM 698 N N . LYS A 1 87 ? -0.297 -7.130 -7.999 1.00 93.31 87 LYS A N 1
ATOM 699 C CA 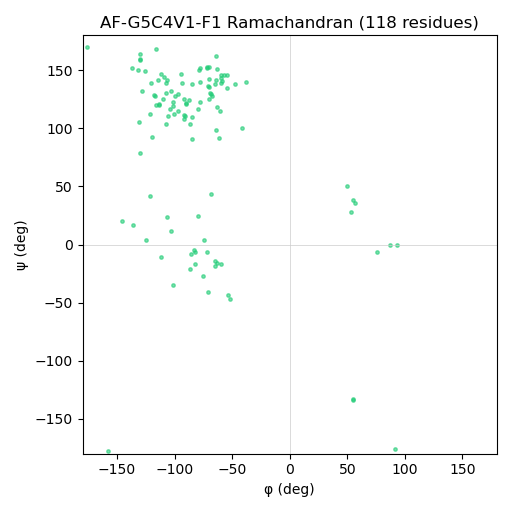. LYS A 1 87 ? -0.861 -8.074 -7.022 1.00 93.31 87 LYS A CA 1
ATOM 700 C C . LYS A 1 87 ? -1.022 -7.449 -5.620 1.00 93.31 87 LYS A C 1
ATOM 702 O O . LYS A 1 87 ? -0.031 -7.020 -5.010 1.00 93.31 87 LYS A O 1
ATOM 707 N N . PRO A 1 88 ? -2.237 -7.425 -5.041 1.00 95.75 88 PRO A N 1
ATOM 708 C CA . PRO A 1 88 ? -2.476 -6.983 -3.681 1.00 95.75 88 PRO A CA 1
ATOM 709 C C . PRO A 1 88 ? -1.942 -7.989 -2.678 1.00 95.75 88 PRO A C 1
ATOM 711 O O . PRO A 1 88 ? -1.982 -9.201 -2.882 1.00 95.75 88 PRO A O 1
ATOM 714 N N . ARG A 1 89 ? -1.596 -7.478 -1.498 1.00 95.94 89 ARG A N 1
ATOM 715 C CA . ARG A 1 89 ? -1.463 -8.300 -0.300 1.00 95.94 89 ARG A CA 1
ATOM 716 C C . ARG A 1 89 ? -2.720 -8.154 0.563 1.00 95.94 89 ARG A C 1
ATOM 718 O O . ARG A 1 89 ? -2.930 -7.069 1.115 1.00 95.94 89 ARG A O 1
ATOM 725 N N . PRO A 1 90 ? -3.558 -9.194 0.717 1.00 94.56 90 PRO A N 1
ATOM 726 C CA . PRO A 1 90 ? -4.727 -9.117 1.581 1.00 94.56 90 PRO A CA 1
ATOM 727 C C . PRO A 1 90 ? -4.300 -9.036 3.051 1.00 94.56 90 PRO A C 1
ATOM 729 O O . PRO A 1 90 ? -3.504 -9.834 3.547 1.00 94.56 90 PRO A O 1
ATOM 732 N N . LEU A 1 91 ? -4.851 -8.062 3.764 1.00 94.06 91 LEU A N 1
ATOM 733 C CA . LEU A 1 91 ? -4.720 -7.907 5.204 1.00 94.06 91 LEU A CA 1
ATOM 734 C C . LEU A 1 91 ? -6.021 -8.370 5.863 1.00 94.06 91 LEU A C 1
ATOM 736 O O . LEU A 1 91 ? -7.119 -7.987 5.448 1.00 94.06 91 LEU A O 1
ATOM 740 N N . ARG A 1 92 ? -5.891 -9.199 6.905 1.00 86.62 92 ARG A N 1
ATOM 741 C CA . ARG A 1 92 ? -7.036 -9.717 7.667 1.00 86.62 92 ARG A CA 1
ATOM 742 C C . ARG A 1 92 ? -7.844 -8.570 8.286 1.00 86.62 92 ARG A C 1
ATOM 744 O O . ARG A 1 92 ? -7.264 -7.597 8.767 1.00 86.62 92 ARG A O 1
ATOM 751 N N . ALA A 1 93 ? -9.166 -8.721 8.317 1.00 88.31 93 ALA A N 1
ATOM 752 C CA . ALA A 1 93 ? -10.072 -7.774 8.962 1.00 88.31 93 ALA A CA 1
ATOM 753 C C . ALA A 1 93 ? -9.686 -7.514 10.430 1.00 88.31 93 ALA A C 1
ATOM 755 O O . ALA A 1 93 ? -9.172 -8.401 11.114 1.00 88.31 93 ALA A O 1
ATOM 756 N N . GLY A 1 94 ? -9.901 -6.288 10.914 1.00 84.69 94 GLY A N 1
ATOM 757 C CA . GLY A 1 94 ? -9.577 -5.905 12.293 1.00 84.69 94 GLY A CA 1
ATOM 758 C C . GLY A 1 94 ? -8.087 -5.681 12.572 1.00 84.69 94 GLY A C 1
ATOM 759 O O . GLY A 1 94 ? -7.733 -5.217 13.659 1.00 84.69 94 GLY A O 1
ATOM 760 N N . ARG A 1 95 ? -7.185 -5.962 11.617 1.00 87.00 95 ARG A N 1
ATOM 761 C CA . ARG A 1 95 ? -5.756 -5.664 11.778 1.00 87.00 95 ARG A CA 1
ATOM 762 C C . ARG A 1 95 ? -5.499 -4.162 11.730 1.00 87.00 95 ARG A C 1
ATOM 764 O O . ARG A 1 95 ? -6.051 -3.421 10.925 1.00 87.00 95 ARG A O 1
ATOM 771 N N . THR A 1 96 ? -4.564 -3.734 12.572 1.00 93.88 96 THR A N 1
ATOM 772 C CA . THR A 1 96 ? -3.937 -2.415 12.457 1.00 93.88 96 THR A CA 1
ATOM 773 C C . THR A 1 96 ? -3.049 -2.393 11.218 1.00 93.88 96 THR A C 1
ATOM 775 O O . THR A 1 96 ? -2.219 -3.289 11.046 1.00 93.88 96 THR A O 1
ATOM 778 N N . LEU A 1 97 ? -3.200 -1.369 10.383 1.00 96.00 97 LEU A N 1
ATOM 779 C CA . LEU A 1 97 ? -2.317 -1.138 9.248 1.00 96.00 97 LEU A CA 1
ATOM 780 C C . LEU A 1 97 ? -0.953 -0.699 9.781 1.00 96.00 97 LEU A C 1
ATOM 782 O O . LEU A 1 97 ? -0.859 0.247 10.567 1.00 96.00 97 LEU A O 1
ATOM 786 N N . VAL A 1 98 ? 0.101 -1.405 9.380 1.00 96.50 98 VAL A N 1
ATOM 787 C CA . VAL A 1 98 ? 1.479 -1.083 9.762 1.00 96.50 98 VAL A CA 1
ATOM 788 C C . VAL A 1 98 ? 2.169 -0.477 8.555 1.00 96.50 98 VAL A C 1
ATOM 790 O O . VAL A 1 98 ? 2.448 -1.184 7.591 1.00 96.50 98 VAL A O 1
ATOM 793 N N . ILE A 1 99 ? 2.466 0.817 8.630 1.00 97.75 99 ILE A N 1
ATOM 794 C CA . ILE A 1 99 ? 3.119 1.570 7.561 1.00 97.75 99 ILE A CA 1
ATOM 795 C C . ILE A 1 99 ? 4.621 1.642 7.866 1.00 97.75 99 ILE A C 1
ATOM 797 O O . ILE A 1 99 ? 4.996 2.217 8.897 1.00 97.75 99 ILE A O 1
ATOM 801 N N . PRO A 1 100 ? 5.501 1.037 7.048 1.00 97.69 100 PRO A N 1
ATOM 802 C CA . PRO A 1 100 ? 6.943 1.076 7.284 1.00 97.69 100 PRO A CA 1
ATOM 803 C C . PRO A 1 100 ? 7.542 2.490 7.202 1.00 97.69 100 PRO A C 1
ATOM 805 O O . PRO A 1 100 ? 6.894 3.394 6.672 1.00 97.69 100 PRO A O 1
ATOM 808 N N . PRO A 1 101 ? 8.755 2.709 7.743 1.00 97.88 101 PRO A N 1
ATOM 809 C CA . PRO A 1 101 ? 9.436 3.999 7.663 1.00 97.88 101 PRO A CA 1
ATOM 810 C C . PRO A 1 101 ? 9.681 4.421 6.218 1.00 97.88 101 PRO A C 1
ATOM 812 O O . PRO A 1 101 ? 10.099 3.586 5.424 1.00 97.88 101 PRO A O 1
ATOM 815 N N . VAL A 1 102 ? 9.480 5.701 5.909 1.00 97.38 102 VAL A N 1
ATOM 816 C CA . VAL A 1 102 ? 9.795 6.307 4.601 1.00 97.38 102 VAL A CA 1
ATOM 817 C C . VAL A 1 102 ? 9.243 5.500 3.416 1.00 97.38 102 VAL A C 1
ATOM 819 O O . VAL A 1 102 ? 9.955 5.145 2.482 1.00 97.38 102 VAL A O 1
ATOM 822 N N . THR A 1 103 ? 7.952 5.165 3.481 1.00 97.69 103 THR A N 1
ATOM 823 C CA . THR A 1 103 ? 7.237 4.422 2.427 1.00 97.69 103 THR A CA 1
ATOM 824 C C . THR A 1 103 ? 5.938 5.111 2.043 1.00 97.69 103 THR A C 1
ATOM 826 O O . THR A 1 103 ? 5.417 5.948 2.786 1.00 97.69 103 THR A O 1
ATOM 829 N N . MET A 1 104 ? 5.391 4.713 0.897 1.00 98.25 104 MET A N 1
ATOM 830 C CA . MET A 1 104 ? 4.040 5.064 0.479 1.00 98.25 104 MET A CA 1
ATOM 831 C C . MET A 1 104 ? 3.276 3.818 0.041 1.00 98.25 104 MET A C 1
ATOM 833 O O . MET A 1 104 ? 3.868 2.793 -0.293 1.00 98.25 104 MET A O 1
ATOM 837 N N . GLY A 1 105 ? 1.953 3.886 0.026 1.00 98.12 105 GLY A N 1
ATOM 838 C CA . GLY A 1 105 ? 1.160 2.797 -0.518 1.00 98.12 105 GLY A CA 1
ATOM 839 C C . GLY A 1 105 ? -0.328 3.075 -0.545 1.00 98.12 105 GLY A C 1
ATOM 840 O O . GLY A 1 105 ? -0.818 4.030 0.063 1.00 98.12 105 GLY A O 1
ATOM 841 N N . PHE A 1 106 ? -1.033 2.185 -1.231 1.00 98.38 106 PHE A N 1
ATOM 842 C CA . PHE A 1 106 ? -2.482 2.199 -1.338 1.00 98.38 106 PHE A CA 1
ATOM 843 C C . PHE A 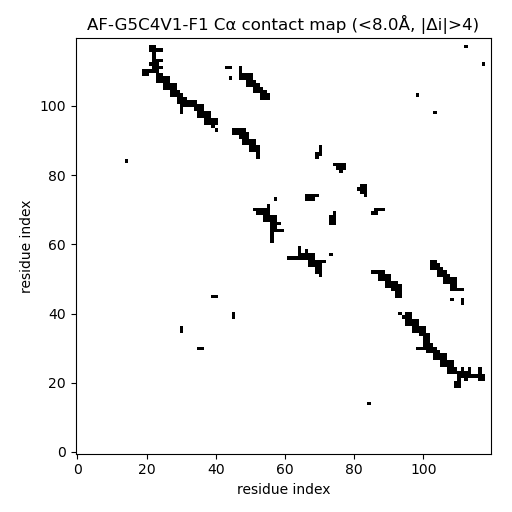1 106 ? -3.087 1.078 -0.498 1.00 98.38 106 PHE A C 1
ATOM 845 O O . PHE A 1 106 ? -2.557 -0.032 -0.426 1.00 98.38 106 PHE A O 1
ATOM 852 N N . TYR A 1 107 ? -4.210 1.374 0.142 1.00 97.25 107 TYR A N 1
ATOM 853 C CA . TYR A 1 107 ? -4.955 0.434 0.968 1.00 97.25 107 TYR A CA 1
ATOM 854 C C . TYR A 1 107 ? -6.414 0.491 0.543 1.00 9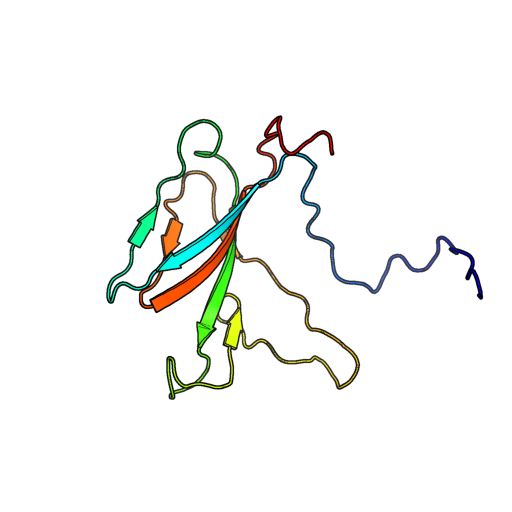7.25 107 TYR A C 1
ATOM 856 O O . TYR A 1 107 ? -7.117 1.456 0.844 1.00 97.25 107 TYR A O 1
ATOM 864 N N . VAL A 1 108 ? -6.861 -0.530 -0.182 1.00 96.31 108 VAL A N 1
ATOM 865 C CA . VAL A 1 108 ? -8.239 -0.610 -0.666 1.00 96.31 108 VAL A CA 1
ATOM 866 C C . VAL A 1 108 ? -9.071 -1.364 0.357 1.00 96.31 108 VAL A C 1
ATOM 868 O O . VAL A 1 108 ? -8.886 -2.564 0.563 1.00 96.31 108 VAL A O 1
ATOM 871 N N . VAL A 1 109 ? -9.984 -0.658 1.014 1.00 94.94 109 VAL A N 1
ATOM 872 C CA . VAL A 1 109 ? -10.943 -1.242 1.949 1.00 94.94 109 VAL A CA 1
ATOM 873 C C . VAL A 1 109 ? -12.139 -1.736 1.139 1.00 94.94 109 VAL A C 1
ATOM 875 O O . VAL A 1 109 ? -12.905 -0.943 0.584 1.00 94.94 109 VAL A O 1
ATOM 878 N N . LYS A 1 110 ? -12.283 -3.061 1.040 1.00 90.69 110 LYS A N 1
ATOM 879 C CA . LYS A 1 110 ? -13.321 -3.685 0.210 1.00 90.69 110 LYS A CA 1
ATOM 880 C C . LYS A 1 110 ? -14.679 -3.656 0.905 1.00 90.69 110 LYS A C 1
ATOM 882 O O . LYS A 1 110 ? -14.765 -3.767 2.129 1.00 90.69 110 LYS A O 1
ATOM 887 N N . ASN A 1 111 ? -15.747 -3.600 0.108 1.00 87.62 111 ASN A N 1
ATOM 888 C CA . ASN A 1 111 ? -17.127 -3.838 0.553 1.00 87.62 111 ASN A CA 1
ATOM 889 C C . ASN A 1 111 ? -17.550 -2.932 1.728 1.00 87.62 111 ASN A C 1
ATOM 891 O O . ASN A 1 111 ? -18.231 -3.372 2.661 1.00 87.62 111 ASN A O 1
ATOM 895 N N . VAL A 1 112 ? -17.107 -1.670 1.714 1.00 91.00 112 VAL A N 1
ATOM 896 C CA . VAL A 1 112 ? -17.488 -0.668 2.724 1.00 91.00 112 VAL A CA 1
ATOM 897 C C . VAL A 1 112 ? -18.916 -0.172 2.496 1.00 91.00 112 VAL A C 1
ATOM 899 O O . VAL A 1 112 ? -19.581 0.186 3.463 1.00 91.00 112 VAL A O 1
ATOM 902 N N . ASN A 1 113 ? -19.402 -0.205 1.247 1.00 90.56 113 ASN A N 1
ATOM 903 C CA . ASN A 1 113 ? -20.705 0.343 0.852 1.00 90.56 113 ASN A CA 1
ATOM 904 C C . ASN A 1 113 ? -20.824 1.840 1.211 1.00 90.56 113 ASN A C 1
ATOM 906 O O . ASN A 1 113 ? -21.882 2.316 1.619 1.00 90.56 113 ASN A O 1
ATOM 910 N N . ALA A 1 114 ? -19.719 2.585 1.091 1.00 91.00 114 ALA A N 1
ATOM 911 C CA . ALA A 1 114 ? -19.676 4.006 1.407 1.00 91.00 114 ALA A CA 1
ATOM 912 C C . ALA A 1 114 ? -20.605 4.782 0.469 1.00 91.00 114 ALA A C 1
ATOM 914 O O . ALA A 1 114 ? -20.388 4.773 -0.740 1.00 91.00 114 ALA A O 1
ATOM 915 N N . LEU A 1 115 ? -21.623 5.452 1.024 1.00 91.12 115 LEU A N 1
ATOM 916 C CA . LEU A 1 115 ? -22.713 6.075 0.258 1.00 91.12 115 LEU A CA 1
ATOM 917 C C . LEU A 1 115 ? -22.204 6.989 -0.866 1.00 91.12 115 LEU A C 1
ATOM 919 O O . LEU A 1 115 ? -22.640 6.846 -2.007 1.00 91.12 115 LEU A O 1
ATOM 923 N N . ALA A 1 116 ? -21.233 7.850 -0.552 1.00 90.81 116 ALA A N 1
ATOM 924 C CA . ALA A 1 116 ? -20.635 8.804 -1.487 1.00 90.81 116 ALA A CA 1
ATOM 925 C C . ALA A 1 116 ? -19.862 8.145 -2.647 1.00 90.81 116 ALA A C 1
ATOM 927 O O . ALA A 1 116 ? -19.618 8.778 -3.665 1.00 90.81 116 ALA A O 1
ATOM 928 N N . CYS A 1 117 ? -19.483 6.872 -2.516 1.00 90.31 117 CYS A N 1
ATOM 929 C CA . CYS A 1 117 ? -18.710 6.136 -3.517 1.00 90.31 117 CYS A CA 1
ATOM 930 C C . CYS A 1 117 ? -19.579 5.163 -4.343 1.00 90.31 117 CYS A C 1
ATOM 932 O O . CYS A 1 117 ? -19.034 4.298 -5.030 1.00 90.31 117 CYS A O 1
ATOM 934 N N . ARG A 1 118 ? -20.920 5.247 -4.248 1.00 86.06 118 ARG A N 1
ATOM 935 C CA . ARG A 1 118 ? -21.858 4.357 -4.972 1.00 86.06 118 ARG A CA 1
ATOM 936 C C . ARG A 1 118 ? -22.496 4.975 -6.206 1.00 86.06 118 ARG A C 1
ATOM 938 O O . ARG A 1 118 ? -22.746 4.251 -7.165 1.00 86.06 118 ARG A O 1
ATOM 945 N N . TYR A 1 119 ? -22.778 6.270 -6.157 1.00 76.69 119 TYR A N 1
ATOM 946 C CA . TYR A 1 119 ? -23.539 6.975 -7.181 1.00 76.69 119 TYR A CA 1
ATOM 947 C C . TYR A 1 119 ? -22.647 8.071 -7.751 1.00 76.69 119 TYR A C 1
ATOM 949 O O . TYR A 1 119 ? -22.537 9.150 -7.175 1.00 76.69 119 TYR A O 1
ATOM 957 N N . ARG A 1 120 ? -21.935 7.743 -8.823 1.00 60.28 120 ARG A N 1
ATOM 958 C CA . ARG A 1 120 ? -21.208 8.705 -9.641 1.00 60.28 120 ARG A CA 1
ATOM 959 C C . ARG A 1 120 ? -21.480 8.388 -11.097 1.00 60.28 120 ARG A C 1
ATOM 961 O O . ARG A 1 120 ? -21.602 7.174 -11.391 1.00 60.28 120 ARG A O 1
#